Protein AF-A0A5D3JA11-F1 (afdb_monomer)

Foldseek 3Di:
DVVVVQVVVLVVCCVPVVDDSVVDDDDDDDDDPVCVVVVCVPPAVVCQVVDPDHDPDDD

Secondary structure (DSSP, 8-state):
-HHHHHHHHHHHHHHHH---GGG---------GGGHHHHIIIIITTTTTT-SS--SS--

Sequence (59 aa):
QKTALAADITEVLIRHLNSKESAVSVALTQVEPDAWQAVWDSEIAPQMAQLIKKPGYSM

Mean predicted aligned error: 3.33 Å

pLDDT: mean 94.55, std 3.03, range [78.62, 97.31]

Solvent-accessible surface area (backbone atoms only — not comparable to full-atom values): 3996 Å² total; per-residue (Å²): 109,73,66,57,55,50,50,56,54,48,52,54,46,30,71,76,66,74,50,54,75,92,77,62,86,84,86,88,83,88,75,57,80,90,54,42,62,61,50,39,65,68,64,43,64,79,38,54,91,74,45,94,72,68,75,96,68,82,135

Structure (mmCIF, N/CA/C/O backbone):
data_AF-A0A5D3JA11-F1
#
_entry.id   AF-A0A5D3JA11-F1
#
loop_
_atom_site.group_PDB
_atom_site.id
_atom_site.type_symbol
_atom_site.label_atom_id
_atom_site.label_alt_id
_atom_site.label_comp_id
_atom_site.label_asym_id
_atom_site.label_entity_id
_atom_site.label_seq_id
_atom_site.pdbx_PDB_ins_code
_atom_site.Cartn_x
_atom_site.Cartn_y
_atom_site.Cartn_z
_atom_site.occupancy
_atom_site.B_iso_or_equiv
_atom_site.auth_seq_id
_atom_site.auth_comp_id
_atom_site.auth_asym_id
_atom_site.auth_atom_id
_atom_site.pdbx_PDB_model_num
ATOM 1 N N . GLN A 1 1 ? -17.791 0.978 -5.721 1.00 78.62 1 GLN A N 1
ATOM 2 C CA . GLN A 1 1 ? -16.627 0.078 -5.889 1.00 78.62 1 GLN A CA 1
ATOM 3 C C . GLN A 1 1 ? -15.436 0.534 -5.048 1.00 78.62 1 GLN A C 1
ATOM 5 O O . GLN A 1 1 ? -15.073 -0.204 -4.147 1.00 78.62 1 GLN A O 1
ATOM 10 N N . LYS A 1 2 ? -14.892 1.751 -5.238 1.00 87.81 2 LYS A N 1
ATOM 11 C CA . LYS A 1 2 ? -13.762 2.265 -4.426 1.00 87.81 2 LYS A CA 1
ATOM 12 C C . LYS A 1 2 ? -14.013 2.238 -2.907 1.00 87.81 2 LYS A C 1
ATOM 14 O O . LYS A 1 2 ? -13.135 1.831 -2.162 1.00 87.81 2 LYS A O 1
ATOM 19 N N . THR A 1 3 ? -15.220 2.597 -2.464 1.00 90.19 3 THR A N 1
ATOM 20 C CA . THR A 1 3 ? -15.600 2.569 -1.039 1.00 90.19 3 THR A CA 1
ATOM 21 C C . THR A 1 3 ? -15.610 1.160 -0.448 1.00 90.19 3 THR A C 1
ATOM 23 O O . THR A 1 3 ? -15.121 0.976 0.656 1.00 90.19 3 THR A O 1
ATOM 26 N N . ALA A 1 4 ? -16.120 0.170 -1.189 1.00 94.62 4 ALA A N 1
ATOM 27 C CA . ALA A 1 4 ? -16.136 -1.221 -0.732 1.00 94.62 4 ALA A CA 1
ATOM 28 C C . ALA A 1 4 ? -14.707 -1.766 -0.590 1.00 94.62 4 ALA A C 1
ATOM 30 O O . ALA A 1 4 ? -14.357 -2.286 0.456 1.00 94.62 4 ALA A O 1
ATOM 31 N N . LEU A 1 5 ? -13.842 -1.510 -1.581 1.00 95.12 5 LEU A N 1
ATOM 32 C CA . LEU A 1 5 ? -12.425 -1.879 -1.504 1.00 95.12 5 LEU A CA 1
ATOM 33 C C . LEU A 1 5 ? -11.719 -1.247 -0.292 1.00 95.12 5 LEU A C 1
ATOM 35 O O . LEU A 1 5 ? -10.948 -1.913 0.392 1.00 95.12 5 LEU A O 1
ATOM 39 N N . ALA A 1 6 ? -11.968 0.039 -0.026 1.00 95.69 6 ALA A N 1
ATOM 40 C CA . ALA A 1 6 ? -11.383 0.718 1.126 1.00 95.69 6 ALA A CA 1
ATOM 41 C C . ALA A 1 6 ? -11.875 0.124 2.457 1.00 95.69 6 ALA A C 1
ATOM 43 O O . ALA A 1 6 ? -11.072 -0.031 3.377 1.00 95.69 6 ALA A O 1
ATOM 44 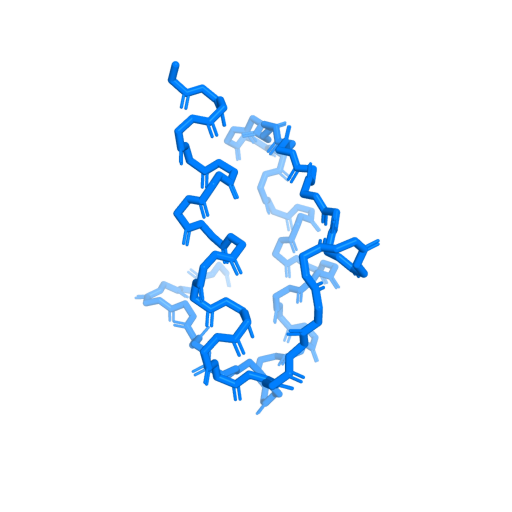N N . ALA A 1 7 ? -13.159 -0.236 2.548 1.00 95.88 7 ALA A N 1
ATOM 45 C CA . ALA A 1 7 ? -13.725 -0.888 3.726 1.00 95.88 7 ALA A CA 1
ATOM 46 C C . ALA A 1 7 ? -13.085 -2.266 3.963 1.00 95.88 7 ALA A C 1
ATOM 48 O O . ALA A 1 7 ? -12.587 -2.519 5.058 1.00 95.88 7 ALA A O 1
ATOM 49 N N . ASP A 1 8 ? -12.985 -3.090 2.917 1.00 96.69 8 ASP A N 1
ATOM 50 C CA . ASP A 1 8 ? -12.400 -4.434 2.996 1.00 96.69 8 ASP A CA 1
ATOM 51 C C . ASP A 1 8 ? -10.924 -4.388 3.441 1.00 96.69 8 ASP A C 1
ATOM 53 O O . ASP A 1 8 ? -10.501 -5.140 4.320 1.00 96.69 8 ASP A O 1
ATOM 57 N N . ILE A 1 9 ? -10.125 -3.466 2.886 1.00 95.50 9 ILE A N 1
ATOM 58 C CA . ILE A 1 9 ? -8.721 -3.277 3.298 1.00 95.50 9 ILE A CA 1
ATOM 59 C C . ILE A 1 9 ? -8.641 -2.814 4.7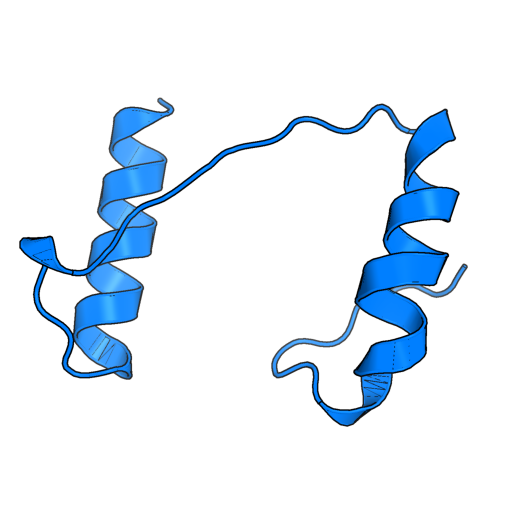58 1.00 95.50 9 ILE A C 1
ATOM 61 O O . ILE A 1 9 ? -7.792 -3.291 5.515 1.00 95.50 9 ILE A O 1
ATOM 65 N N . THR A 1 10 ? -9.522 -1.897 5.163 1.00 96.38 10 THR A N 1
ATOM 66 C CA . THR A 1 10 ? -9.544 -1.362 6.530 1.00 96.38 10 THR A CA 1
ATOM 67 C C . THR A 1 10 ? -9.839 -2.459 7.549 1.00 96.38 10 THR A C 1
ATOM 69 O O . THR A 1 10 ? -9.143 -2.550 8.561 1.00 96.38 10 THR A O 1
ATOM 72 N N . GLU A 1 11 ? -10.793 -3.345 7.263 1.00 96.44 11 GLU A N 1
ATOM 73 C CA . GLU A 1 11 ? -11.130 -4.470 8.140 1.00 96.44 11 GLU A CA 1
ATOM 74 C C . GLU A 1 11 ? -9.944 -5.430 8.327 1.00 96.44 11 GLU A C 1
ATOM 76 O O . GLU A 1 11 ? -9.613 -5.809 9.456 1.00 96.44 11 GLU A O 1
ATOM 81 N N . VAL A 1 12 ? -9.242 -5.771 7.241 1.00 96.69 12 VAL A N 1
ATOM 82 C CA . VAL A 1 12 ? -8.045 -6.628 7.295 1.00 96.69 12 VAL A CA 1
ATOM 83 C C . VAL A 1 12 ? -6.957 -5.992 8.168 1.00 96.69 12 VAL A C 1
ATOM 85 O O . VAL A 1 12 ? -6.367 -6.672 9.013 1.00 96.69 12 VAL A O 1
ATOM 88 N N . LEU A 1 13 ? -6.706 -4.688 8.022 1.00 95.25 13 LEU A N 1
ATOM 89 C CA . LEU A 1 13 ? -5.699 -3.985 8.823 1.00 95.25 13 LEU A CA 1
ATOM 90 C C . LEU A 1 13 ? -6.072 -3.927 10.308 1.00 95.25 13 LEU A C 1
ATOM 92 O O . LEU A 1 13 ? -5.213 -4.175 11.155 1.00 95.25 13 LEU A O 1
ATOM 96 N N . ILE A 1 14 ? -7.338 -3.660 10.641 1.00 95.81 14 ILE A N 1
ATOM 97 C CA . ILE A 1 14 ? -7.823 -3.693 12.030 1.00 95.81 14 ILE A CA 1
ATOM 98 C C . ILE A 1 14 ? -7.580 -5.079 12.636 1.00 95.81 14 ILE A C 1
ATOM 100 O O . ILE A 1 14 ? -7.016 -5.181 13.725 1.00 95.81 14 ILE A O 1
ATOM 104 N N . ARG A 1 15 ? -7.930 -6.147 11.909 1.00 96.7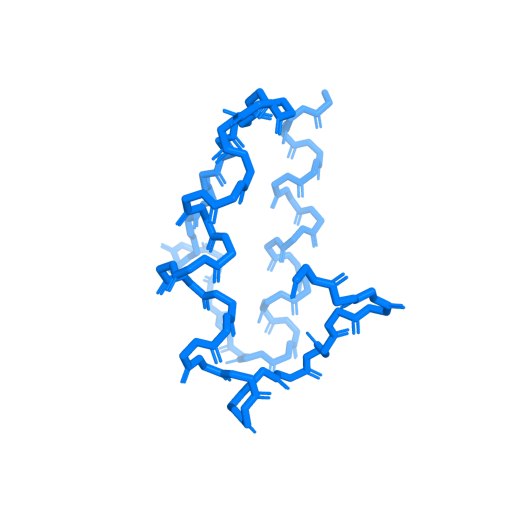5 15 ARG A N 1
ATOM 105 C CA . ARG A 1 15 ? -7.800 -7.530 12.385 1.00 96.75 15 ARG A CA 1
ATOM 106 C C . ARG A 1 15 ? -6.355 -7.953 12.640 1.00 96.75 15 ARG A C 1
ATOM 108 O O . ARG A 1 15 ? -6.094 -8.644 13.620 1.00 96.75 15 ARG A O 1
ATOM 115 N N . HIS A 1 16 ? -5.430 -7.593 11.753 1.00 96.56 16 HIS A N 1
ATOM 116 C CA . HIS A 1 16 ? -4.051 -8.085 11.821 1.00 96.56 16 HIS A CA 1
ATOM 117 C C . HIS A 1 16 ? -3.103 -7.171 12.596 1.00 96.56 16 HIS A C 1
ATOM 119 O O . HIS A 1 16 ? -2.108 -7.655 13.132 1.00 96.56 16 HIS A O 1
ATOM 125 N N . LEU A 1 17 ? -3.402 -5.874 12.669 1.00 94.31 17 LEU A N 1
ATOM 126 C CA . LEU A 1 17 ? -2.550 -4.882 13.328 1.00 94.31 17 LEU A CA 1
ATOM 127 C C . LEU A 1 17 ? -3.165 -4.338 14.623 1.00 94.31 17 LEU A C 1
ATOM 129 O O . LEU A 1 17 ? -2.573 -3.466 15.253 1.00 94.31 17 LEU A O 1
ATOM 133 N N . ASN A 1 18 ? -4.345 -4.834 15.016 1.00 93.00 18 ASN A N 1
ATOM 134 C CA . ASN A 1 18 ? -5.105 -4.365 16.178 1.00 93.00 18 ASN A CA 1
ATOM 135 C C . ASN A 1 18 ? -5.311 -2.835 16.161 1.00 93.00 18 ASN A C 1
ATOM 137 O O . ASN A 1 18 ? -5.244 -2.160 17.192 1.00 93.00 18 ASN A O 1
ATOM 141 N N . SER A 1 19 ? -5.495 -2.287 14.956 1.00 92.81 19 SER A N 1
ATOM 142 C CA . SER A 1 19 ? -5.650 -0.853 14.717 1.00 92.81 19 SER A CA 1
ATOM 143 C C . SER A 1 19 ? -7.089 -0.395 14.970 1.00 92.81 19 SER A C 1
ATOM 145 O O . SER A 1 19 ? -8.005 -1.203 15.113 1.00 92.81 19 SER A O 1
ATOM 147 N N . LYS A 1 20 ? -7.303 0.921 15.007 1.00 93.50 20 LYS A N 1
ATOM 148 C CA . LYS A 1 20 ? -8.638 1.533 15.028 1.00 93.50 20 LYS A CA 1
ATOM 149 C C . LYS A 1 20 ? -9.006 1.981 13.621 1.00 93.50 20 LYS A C 1
ATOM 151 O O . LYS A 1 20 ? -8.145 2.478 12.902 1.00 93.50 20 LYS A O 1
ATOM 156 N N . GLU A 1 21 ? -10.285 1.903 13.268 1.00 90.75 21 GLU A N 1
ATOM 157 C CA . GLU A 1 21 ? -10.792 2.384 11.974 1.00 90.75 21 GLU A CA 1
ATOM 158 C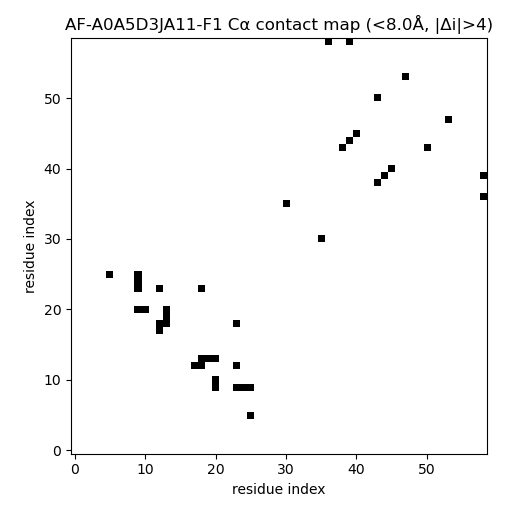 C . 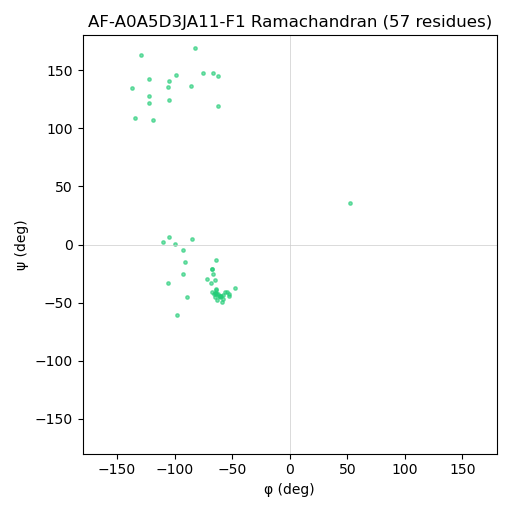GLU A 1 21 ? -10.378 3.835 11.693 1.00 90.75 21 GLU A C 1
ATOM 160 O O . GLU A 1 21 ? -9.847 4.142 10.631 1.00 90.75 21 GLU A O 1
ATOM 165 N N . SER A 1 22 ? -10.488 4.709 12.697 1.00 94.62 22 SER A N 1
ATOM 166 C CA . SER A 1 22 ? -10.106 6.123 12.595 1.00 94.62 22 SER A CA 1
ATOM 167 C C . SER A 1 22 ? -8.613 6.372 12.346 1.00 94.62 22 SER A C 1
ATOM 169 O O . SER A 1 22 ? -8.225 7.505 12.082 1.00 94.62 22 SER A O 1
ATOM 171 N N . ALA A 1 23 ? -7.762 5.356 12.510 1.00 95.25 23 ALA A N 1
ATOM 172 C CA . ALA A 1 23 ? -6.319 5.442 12.300 1.00 95.25 23 ALA A CA 1
ATOM 173 C C . ALA A 1 23 ? -5.885 4.892 10.929 1.00 95.25 23 ALA A C 1
ATOM 175 O O . ALA A 1 23 ? -4.692 4.875 10.632 1.00 95.25 23 ALA A O 1
ATOM 176 N N . VAL A 1 24 ? -6.826 4.429 10.100 1.00 95.56 24 VAL A N 1
ATOM 177 C CA . VAL A 1 24 ? -6.547 3.875 8.773 1.00 95.56 24 VAL A CA 1
ATOM 178 C C . VAL A 1 24 ? -6.972 4.873 7.698 1.00 95.56 24 VAL A C 1
ATOM 180 O O . VAL A 1 24 ? -8.034 5.484 7.758 1.00 95.56 24 VAL A O 1
ATOM 183 N N . SER A 1 25 ? -6.121 5.062 6.693 1.00 95.12 25 SER A N 1
ATOM 184 C CA . SER A 1 25 ? -6.409 5.880 5.513 1.00 95.12 25 SER A CA 1
ATOM 185 C C . SER A 1 25 ? -5.908 5.155 4.272 1.00 95.12 25 SER A C 1
ATOM 187 O O . SER A 1 25 ? -4.803 4.616 4.275 1.00 95.12 25 SER A O 1
ATOM 189 N N . VAL A 1 26 ? -6.726 5.124 3.218 1.00 95.31 26 VAL A N 1
ATOM 190 C CA . VAL A 1 26 ? -6.451 4.351 1.999 1.00 95.31 26 VAL A CA 1
ATOM 191 C C . VAL A 1 26 ? -6.428 5.285 0.794 1.00 95.31 26 VAL A C 1
ATOM 193 O O . VAL A 1 26 ? -7.421 5.949 0.497 1.00 95.31 26 VAL A O 1
ATOM 196 N N . ALA A 1 27 ? -5.305 5.304 0.079 1.00 95.69 27 ALA A N 1
ATOM 197 C CA . ALA A 1 27 ? -5.178 5.935 -1.230 1.00 95.69 27 ALA A CA 1
ATOM 198 C C . ALA A 1 27 ? -5.142 4.858 -2.324 1.00 95.69 27 ALA A C 1
ATOM 200 O O . ALA A 1 27 ? -4.525 3.809 -2.148 1.00 95.69 27 ALA A O 1
ATOM 201 N N . LEU A 1 28 ? -5.797 5.122 -3.457 1.00 94.56 28 LEU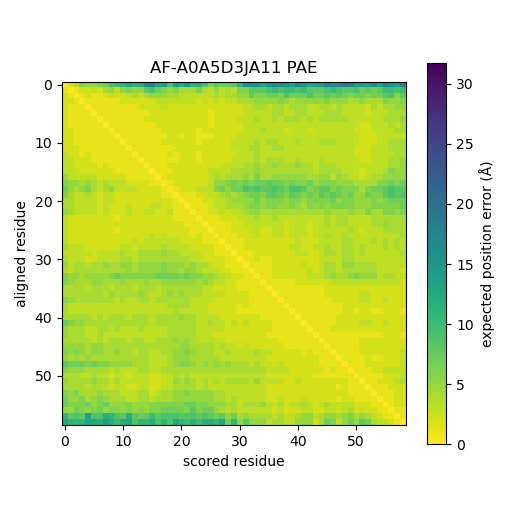 A N 1
ATOM 202 C CA . LEU A 1 28 ? -5.742 4.272 -4.648 1.00 94.56 28 LEU A CA 1
ATOM 203 C C . LEU A 1 28 ? -5.158 5.080 -5.806 1.00 94.56 28 LEU A C 1
ATOM 205 O O . LEU A 1 28 ? -5.846 5.937 -6.366 1.00 94.56 28 LEU A O 1
ATOM 209 N N . THR A 1 29 ? -3.920 4.767 -6.175 1.00 93.62 29 THR A N 1
ATOM 210 C CA . THR A 1 29 ? -3.209 5.394 -7.293 1.00 93.62 29 THR A CA 1
ATOM 211 C C . THR A 1 29 ? -3.171 4.430 -8.470 1.00 93.62 29 THR A C 1
ATOM 213 O O . THR A 1 29 ? -2.719 3.296 -8.330 1.00 93.62 29 THR A O 1
ATOM 216 N N . GLN A 1 30 ? -3.667 4.869 -9.624 1.00 94.62 30 GLN A N 1
ATOM 217 C CA . GLN A 1 30 ? -3.531 4.121 -10.873 1.00 94.62 30 GLN A CA 1
ATOM 218 C C . GLN A 1 30 ? -2.191 4.473 -11.516 1.00 94.62 30 GLN A C 1
ATOM 220 O O . GLN A 1 30 ? -1.813 5.642 -11.546 1.00 94.62 30 GLN A O 1
ATOM 225 N N . VAL A 1 31 ? -1.483 3.459 -12.004 1.00 95.44 31 VAL A N 1
ATOM 226 C CA . VAL A 1 31 ? -0.196 3.606 -12.687 1.00 95.44 31 VAL A CA 1
ATOM 227 C C . VAL A 1 31 ? -0.351 3.003 -14.072 1.00 95.44 31 VAL A C 1
ATOM 229 O O . VAL A 1 31 ? -0.808 1.867 -14.199 1.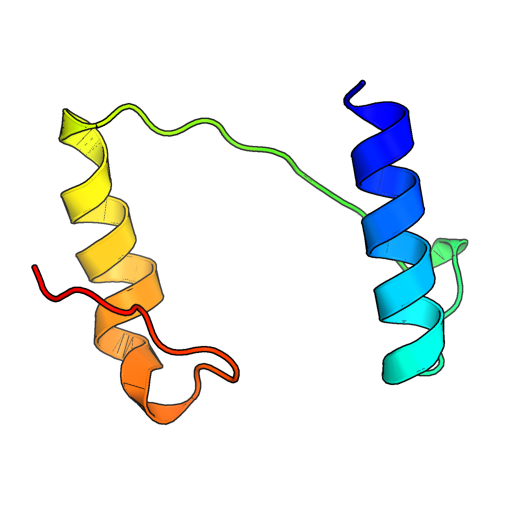00 95.44 31 VAL A O 1
ATOM 232 N N . GLU A 1 32 ? 0.003 3.775 -15.095 1.00 96.19 32 GLU A N 1
ATOM 233 C CA . GLU A 1 32 ? 0.010 3.286 -16.471 1.00 96.19 32 GLU A CA 1
ATOM 234 C C . GLU A 1 32 ? 1.096 2.215 -16.658 1.00 96.19 32 GLU A C 1
ATOM 236 O O . GLU A 1 32 ? 2.152 2.314 -16.025 1.00 96.19 32 GLU A O 1
ATOM 241 N N . PRO A 1 33 ? 0.892 1.213 -17.535 1.00 94.19 33 PRO A N 1
ATOM 242 C CA . PRO A 1 33 ? 1.847 0.119 -17.725 1.00 94.19 33 PRO A CA 1
ATOM 243 C C . PRO A 1 33 ? 3.279 0.591 -18.010 1.00 94.19 33 PRO A C 1
ATOM 245 O O . PRO A 1 33 ? 4.223 0.087 -17.404 1.00 94.19 33 PRO A O 1
ATOM 248 N N . ASP A 1 34 ? 3.433 1.614 -18.852 1.00 95.69 34 ASP A N 1
ATOM 249 C CA . ASP A 1 34 ? 4.739 2.163 -19.241 1.00 95.69 34 ASP A CA 1
ATOM 250 C C . ASP A 1 34 ? 5.470 2.857 -18.077 1.00 95.69 34 ASP A C 1
ATOM 252 O O . ASP A 1 34 ? 6.691 3.001 -18.099 1.00 95.69 34 ASP A O 1
ATOM 256 N N . ALA A 1 35 ? 4.740 3.269 -17.036 1.00 96.06 35 ALA A N 1
ATOM 257 C CA . ALA A 1 35 ? 5.297 3.892 -15.838 1.00 96.06 35 ALA A CA 1
ATOM 258 C C . ALA A 1 35 ? 5.608 2.879 -14.721 1.00 96.06 35 ALA A C 1
ATOM 260 O O . ALA A 1 35 ? 6.172 3.256 -13.691 1.00 96.06 35 ALA A O 1
ATOM 26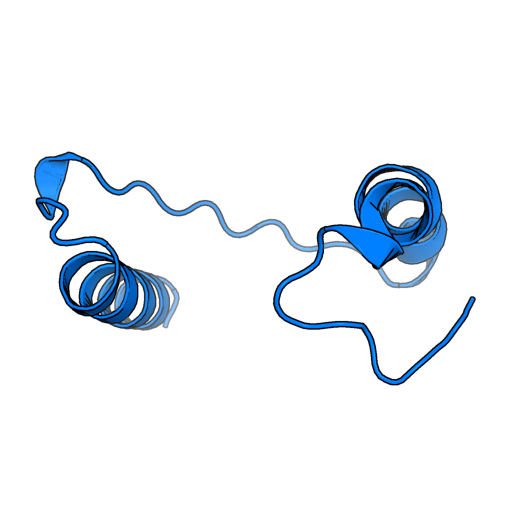1 N N . TRP A 1 36 ? 5.271 1.596 -14.899 1.00 95.75 36 TRP A N 1
ATOM 262 C CA . TRP A 1 36 ? 5.436 0.585 -13.850 1.00 95.75 36 TRP A CA 1
ATOM 263 C C . TRP A 1 36 ? 6.902 0.329 -13.487 1.00 95.75 36 TRP A C 1
ATOM 265 O O . TRP A 1 36 ? 7.200 0.068 -12.323 1.00 95.75 36 TRP A O 1
ATOM 275 N N . GLN A 1 37 ? 7.821 0.485 -14.446 1.00 96.12 37 GLN A N 1
ATOM 276 C CA . GLN A 1 37 ? 9.260 0.356 -14.197 1.00 96.12 37 GLN A CA 1
ATOM 277 C C . GLN A 1 37 ? 9.728 1.305 -13.084 1.00 96.12 37 GLN A C 1
ATOM 279 O O . GLN A 1 37 ? 10.468 0.896 -12.196 1.00 96.12 37 GLN A O 1
ATOM 284 N N . ALA A 1 38 ? 9.227 2.544 -13.065 1.00 96.38 38 ALA A N 1
ATOM 285 C CA . ALA A 1 38 ? 9.596 3.511 -12.036 1.00 96.38 38 ALA A CA 1
ATOM 286 C C . ALA A 1 38 ? 9.138 3.071 -10.634 1.00 96.38 38 ALA A C 1
ATOM 288 O O . ALA A 1 38 ? 9.880 3.233 -9.669 1.00 96.38 38 ALA A O 1
ATOM 289 N N . VAL A 1 39 ? 7.946 2.471 -10.526 1.00 96.50 39 VAL A N 1
ATOM 290 C CA . VAL A 1 39 ? 7.430 1.905 -9.265 1.00 96.50 39 VAL A CA 1
ATOM 291 C C . VAL A 1 39 ? 8.255 0.698 -8.831 1.00 96.50 39 VAL A C 1
ATOM 293 O O . VAL A 1 39 ? 8.550 0.540 -7.646 1.00 96.50 39 VAL A O 1
ATOM 296 N N . TRP A 1 40 ? 8.632 -0.162 -9.780 1.00 96.38 40 TRP A N 1
ATOM 297 C CA . TRP A 1 40 ? 9.490 -1.306 -9.497 1.00 96.38 40 TRP A CA 1
ATOM 298 C C . TRP A 1 40 ? 10.831 -0.860 -8.915 1.00 96.38 40 TRP A C 1
ATOM 300 O O . TRP A 1 40 ? 11.232 -1.350 -7.857 1.00 96.38 40 TRP A O 1
ATOM 310 N N . ASP A 1 41 ? 11.476 0.105 -9.565 1.00 97.06 41 ASP A N 1
ATOM 311 C CA . ASP A 1 41 ? 12.797 0.593 -9.183 1.00 97.06 41 ASP A CA 1
ATOM 312 C C . ASP A 1 41 ? 12.781 1.360 -7.851 1.00 97.06 41 ASP A C 1
ATOM 314 O O . ASP A 1 41 ? 13.757 1.280 -7.105 1.00 97.06 41 ASP A O 1
ATOM 318 N N . SER A 1 42 ? 11.695 2.079 -7.523 1.00 96.31 42 SER A N 1
ATOM 319 C CA . SER A 1 42 ? 11.614 2.874 -6.288 1.00 96.31 42 SER A CA 1
ATOM 320 C C . SER A 1 42 ? 11.076 2.099 -5.083 1.00 96.31 42 SER A C 1
ATOM 322 O O . SER A 1 42 ? 11.659 2.178 -4.002 1.00 96.31 42 SER A O 1
ATOM 324 N N . GLU A 1 43 ? 9.996 1.329 -5.252 1.00 95.31 43 GLU A N 1
ATOM 325 C CA . GLU A 1 43 ? 9.263 0.727 -4.129 1.00 95.31 43 GLU A CA 1
ATOM 326 C C . GLU A 1 43 ? 9.510 -0.780 -3.980 1.00 95.31 43 GLU A C 1
ATOM 328 O O . GLU A 1 43 ? 9.488 -1.302 -2.868 1.00 95.31 43 GLU A O 1
ATOM 333 N N . ILE A 1 44 ? 9.726 -1.515 -5.079 1.00 95.94 44 ILE A N 1
ATOM 334 C CA . ILE A 1 44 ? 9.697 -2.989 -5.048 1.00 95.94 44 ILE A CA 1
ATOM 335 C C . ILE A 1 44 ? 11.104 -3.575 -4.942 1.00 95.94 44 ILE A C 1
ATOM 337 O O . ILE A 1 44 ? 11.410 -4.292 -3.983 1.00 95.94 44 ILE A O 1
ATOM 341 N N . ALA A 1 45 ? 11.968 -3.295 -5.919 1.00 96.56 45 ALA A N 1
ATOM 342 C CA . ALA A 1 45 ? 13.295 -3.895 -6.007 1.00 96.56 45 ALA A CA 1
ATOM 343 C C . ALA A 1 45 ? 14.179 -3.574 -4.786 1.00 96.56 45 ALA A C 1
ATOM 345 O O . ALA A 1 45 ? 14.744 -4.515 -4.217 1.00 96.56 45 ALA A O 1
ATOM 346 N N . PRO A 1 46 ? 14.251 -2.318 -4.291 1.00 97.31 46 PRO A N 1
ATOM 347 C CA . PRO A 1 46 ? 15.092 -1.986 -3.138 1.00 97.31 46 PRO A CA 1
ATOM 348 C C . PRO A 1 46 ? 14.613 -2.632 -1.832 1.00 97.31 46 PRO A C 1
ATOM 350 O O . PRO A 1 46 ? 15.403 -2.852 -0.915 1.00 97.31 46 PRO A O 1
ATOM 353 N N . GLN A 1 47 ? 13.320 -2.949 -1.738 1.00 96.62 47 GLN A N 1
ATOM 354 C CA . GLN A 1 47 ? 12.688 -3.449 -0.517 1.00 96.62 47 GLN A CA 1
ATOM 355 C C . GLN A 1 47 ? 12.396 -4.953 -0.557 1.00 96.62 47 GLN A C 1
ATOM 357 O O . GLN A 1 47 ? 11.816 -5.478 0.393 1.00 96.62 47 GLN A O 1
ATOM 362 N N . MET A 1 48 ? 12.836 -5.676 -1.595 1.00 95.19 48 MET A N 1
ATOM 363 C CA . MET A 1 48 ? 12.491 -7.083 -1.862 1.00 95.19 48 MET A CA 1
ATOM 364 C C . MET A 1 48 ? 12.608 -8.016 -0.640 1.00 95.19 48 MET A C 1
ATOM 366 O O . MET A 1 48 ? 11.791 -8.922 -0.452 1.00 95.19 48 MET A O 1
ATOM 370 N N . ALA A 1 49 ? 13.614 -7.800 0.214 1.00 95.75 49 ALA A N 1
ATOM 371 C CA . ALA A 1 49 ? 13.830 -8.589 1.427 1.00 95.75 49 ALA A CA 1
ATOM 372 C C . ALA A 1 49 ? 12.801 -8.313 2.542 1.00 95.75 49 ALA A C 1
ATOM 374 O O . ALA A 1 49 ? 12.499 -9.213 3.323 1.00 95.75 49 ALA A O 1
ATOM 375 N N . GLN A 1 50 ? 12.262 -7.094 2.610 1.00 95.88 50 GLN A N 1
ATOM 376 C CA . GLN A 1 50 ? 11.318 -6.633 3.635 1.00 95.88 50 GLN A CA 1
ATOM 377 C C . GLN A 1 50 ? 9.852 -6.853 3.232 1.00 95.88 50 GLN A C 1
ATOM 379 O O . GLN A 1 50 ? 8.965 -6.811 4.085 1.00 95.88 50 GLN A O 1
ATOM 384 N N . LEU A 1 51 ? 9.581 -7.118 1.949 1.00 94.50 51 LEU A N 1
ATOM 385 C CA . LEU A 1 51 ? 8.228 -7.368 1.460 1.00 94.50 51 LEU A CA 1
ATOM 386 C C . LEU A 1 51 ? 7.617 -8.614 2.121 1.00 94.50 51 LEU A C 1
ATOM 388 O O . LEU A 1 51 ? 8.082 -9.742 1.924 1.00 94.50 51 LEU A O 1
ATOM 392 N N . ILE A 1 52 ? 6.499 -8.415 2.826 1.00 94.81 52 ILE A N 1
ATOM 393 C CA . ILE A 1 52 ? 5.682 -9.499 3.399 1.00 94.81 52 ILE A CA 1
ATOM 394 C C . ILE A 1 52 ? 4.987 -10.343 2.318 1.00 94.81 52 ILE A C 1
ATOM 396 O O . ILE A 1 52 ? 4.629 -11.496 2.553 1.00 94.81 52 ILE A O 1
ATOM 400 N N . LYS A 1 53 ? 4.836 -9.786 1.109 1.00 95.06 53 LYS A N 1
ATOM 401 C CA . LYS A 1 53 ? 4.394 -10.481 -0.102 1.00 95.06 53 LYS A CA 1
ATOM 402 C C . LYS A 1 53 ? 5.296 -10.083 -1.268 1.00 95.06 53 LYS A C 1
ATOM 404 O O . LYS A 1 53 ? 5.224 -8.957 -1.747 1.00 95.06 53 LYS A O 1
ATOM 409 N N . LYS A 1 54 ? 6.132 -11.018 -1.721 1.00 95.00 54 LYS A N 1
ATOM 410 C CA . LYS A 1 54 ? 7.036 -10.809 -2.862 1.00 95.00 54 LYS A CA 1
ATOM 411 C C . LYS A 1 54 ? 6.271 -10.861 -4.195 1.00 95.00 54 LYS A C 1
ATOM 413 O O . LYS A 1 54 ? 5.289 -11.612 -4.286 1.00 95.00 54 LYS A O 1
ATOM 418 N N . PRO A 1 55 ? 6.694 -10.096 -5.218 1.00 94.81 55 PRO A N 1
ATOM 419 C CA . PRO A 1 55 ? 6.142 -10.220 -6.561 1.00 94.81 55 PRO A CA 1
ATOM 420 C C . PRO A 1 55 ? 6.421 -11.621 -7.124 1.00 94.81 55 PRO A C 1
ATOM 422 O O . PRO A 1 55 ? 7.453 -12.226 -6.845 1.00 94.81 55 PRO A O 1
ATOM 425 N N . GLY A 1 56 ? 5.482 -12.145 -7.915 1.00 93.88 56 GLY A N 1
ATOM 426 C CA . GLY A 1 56 ? 5.650 -13.412 -8.644 1.00 93.88 56 GLY A CA 1
ATOM 427 C C . GLY A 1 56 ? 6.365 -13.255 -9.991 1.00 93.88 56 GLY A C 1
ATOM 428 O O . GLY A 1 56 ? 6.458 -14.215 -10.747 1.00 93.88 56 GLY A O 1
ATOM 429 N N . TYR A 1 57 ? 6.820 -12.043 -10.298 1.00 92.19 57 TYR A N 1
ATOM 430 C CA . TYR A 1 57 ? 7.537 -11.667 -11.508 1.00 92.19 57 TYR A CA 1
ATOM 431 C C . TYR A 1 57 ? 8.812 -10.913 -11.123 1.00 92.19 57 TYR A C 1
ATOM 433 O O . TYR A 1 57 ? 8.929 -10.424 -9.998 1.00 92.19 57 TYR A O 1
ATOM 441 N N . SER A 1 58 ? 9.741 -10.810 -12.069 1.00 88.94 58 SER A N 1
ATOM 442 C CA . SER A 1 58 ? 10.866 -9.880 -12.002 1.00 88.94 58 SER A CA 1
ATOM 443 C C . SER A 1 58 ? 10.826 -8.988 -13.227 1.00 88.94 58 SER A C 1
ATOM 445 O O . SER A 1 58 ? 10.486 -9.465 -14.313 1.00 88.94 58 SER A O 1
ATOM 447 N N . MET A 1 59 ? 11.171 -7.723 -13.025 1.00 85.88 59 MET A N 1
ATOM 448 C CA . MET A 1 59 ? 11.596 -6.819 -14.091 1.00 85.88 59 MET A CA 1
ATOM 449 C C . MET A 1 59 ? 13.117 -6.729 -14.117 1.00 85.88 59 MET A C 1
ATOM 451 O O . MET A 1 59 ? 13.729 -7.091 -13.079 1.00 85.88 59 MET A O 1
#

InterPro domains:
  IPR004370 4-oxalocrotonate tautomerase-like domain [PF01361] (1-38)
  IPR014347 Tautomerase/MIF superfamily [G3DSA:3.30.429.10] (1-49)
  IPR014347 Tautome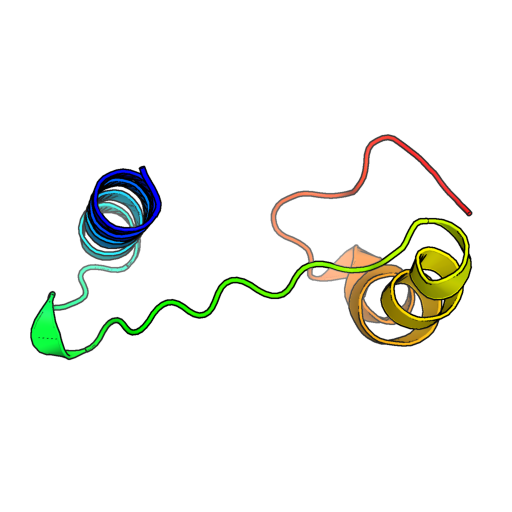rase/MIF superfamily [SSF55331] (1-58)

Radius of gyration: 14.28 Å; Cα contacts (8 Å, |Δi|>4): 21; chains: 1; bounding box: 32×20×35 Å

Organism: Klebsiella pneumoniae (NCBI:txid573)

Nearest PDB structures (foldseek):
  1gyy-assembly1_B  TM=1.005E+00  e=5.389E-07  Escherichia coli